Protein AF-A0A935BPC3-F1 (afdb_monomer_lite)

Structure (mmCIF, N/CA/C/O backbone):
data_AF-A0A935BPC3-F1
#
_entry.id   AF-A0A935BPC3-F1
#
loop_
_atom_site.group_PDB
_atom_site.id
_atom_site.type_symbol
_atom_site.label_atom_id
_atom_site.label_alt_id
_atom_site.label_comp_id
_atom_site.label_asym_id
_atom_site.label_entity_id
_atom_site.label_seq_id
_atom_site.pdbx_PDB_ins_code
_atom_site.Cartn_x
_atom_site.Cartn_y
_atom_site.Cartn_z
_atom_site.occupancy
_atom_site.B_iso_or_equiv
_atom_site.auth_seq_id
_atom_site.auth_comp_id
_atom_site.auth_asym_id
_atom_site.auth_atom_id
_atom_site.pdbx_PDB_model_num
ATOM 1 N N . MET A 1 1 ? -0.247 -16.069 -5.437 1.00 43.16 1 MET A N 1
ATOM 2 C CA . MET A 1 1 ? -1.587 -15.829 -4.871 1.00 43.16 1 MET A CA 1
ATOM 3 C C . MET A 1 1 ? -2.119 -14.593 -5.572 1.00 43.16 1 MET A C 1
ATOM 5 O O . MET A 1 1 ? -1.501 -13.547 -5.444 1.00 43.16 1 MET A O 1
ATOM 9 N N . SER A 1 2 ? -3.118 -14.738 -6.438 1.00 53.06 2 SER A N 1
ATOM 10 C CA . SER A 1 2 ? -3.738 -13.618 -7.156 1.00 53.06 2 SER A CA 1
ATOM 11 C C . SER A 1 2 ? -4.738 -12.949 -6.220 1.00 53.06 2 SER A C 1
ATOM 13 O O . SER A 1 2 ? -5.679 -13.598 -5.771 1.00 53.06 2 SER A O 1
ATOM 15 N N . ILE A 1 3 ? -4.478 -11.695 -5.864 1.00 63.28 3 ILE A N 1
ATOM 16 C CA . ILE A 1 3 ? -5.359 -10.892 -5.017 1.00 63.28 3 ILE A CA 1
ATOM 17 C C . ILE A 1 3 ? -6.398 -10.289 -5.959 1.00 63.28 3 ILE A C 1
ATOM 19 O O . ILE A 1 3 ? -6.032 -9.583 -6.900 1.00 63.28 3 ILE A O 1
ATOM 23 N N . GLU A 1 4 ? -7.667 -10.635 -5.769 1.00 66.62 4 GLU A N 1
ATOM 24 C CA . GLU A 1 4 ? -8.757 -10.047 -6.542 1.00 66.62 4 GLU A CA 1
ATOM 25 C C . GLU A 1 4 ? -9.032 -8.656 -5.972 1.00 66.62 4 GLU A C 1
ATOM 27 O O . GLU A 1 4 ? -9.431 -8.540 -4.817 1.00 66.62 4 GLU A O 1
ATOM 32 N N . VAL A 1 5 ? -8.726 -7.617 -6.755 1.00 68.00 5 VAL A N 1
ATOM 33 C CA . VAL A 1 5 ? -8.883 -6.227 -6.320 1.00 68.00 5 VAL A CA 1
ATOM 34 C C . VAL A 1 5 ? -10.310 -5.773 -6.561 1.00 68.00 5 VAL A C 1
ATOM 36 O O . VAL A 1 5 ? -10.743 -5.671 -7.710 1.00 68.00 5 VAL A O 1
ATOM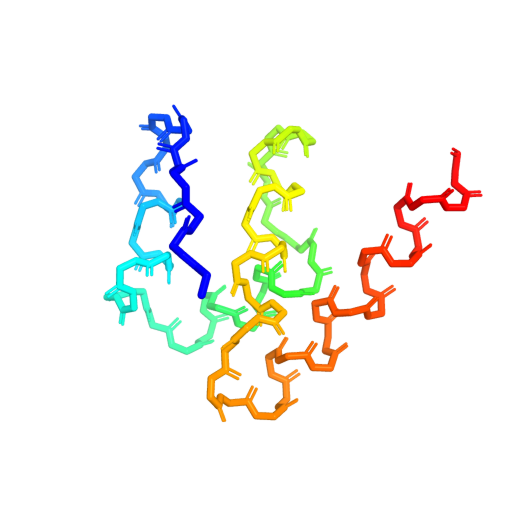 39 N N . VAL A 1 6 ? -11.032 -5.499 -5.479 1.00 74.06 6 VAL A N 1
ATOM 40 C CA . VAL A 1 6 ? -12.430 -5.050 -5.506 1.00 74.06 6 VAL A CA 1
ATOM 41 C C . VAL A 1 6 ? -12.515 -3.533 -5.699 1.00 74.06 6 VAL A C 1
ATOM 43 O O . VAL A 1 6 ? -13.523 -3.030 -6.201 1.00 74.06 6 VAL A O 1
ATOM 46 N N . SER A 1 7 ? -11.460 -2.789 -5.347 1.00 72.62 7 SER A N 1
ATOM 47 C CA . SER A 1 7 ? -11.436 -1.334 -5.487 1.00 72.62 7 SER A CA 1
ATOM 48 C C . SER A 1 7 ? -11.672 -0.863 -6.926 1.00 72.62 7 SER A C 1
ATOM 50 O O . SER A 1 7 ? -10.966 -1.238 -7.865 1.00 72.62 7 SER A O 1
ATOM 52 N N . THR A 1 8 ? -12.619 0.063 -7.102 1.00 80.75 8 THR A N 1
ATOM 53 C CA . THR A 1 8 ? -12.830 0.777 -8.373 1.00 80.75 8 THR A CA 1
ATOM 54 C C . THR A 1 8 ? -11.893 1.976 -8.533 1.00 80.75 8 THR A C 1
ATOM 56 O O . THR A 1 8 ? -12.018 2.734 -9.498 1.00 80.75 8 THR A O 1
ATOM 59 N N . ASN A 1 9 ? -10.980 2.204 -7.582 1.00 81.50 9 ASN A N 1
ATOM 60 C CA . ASN A 1 9 ? -10.080 3.344 -7.616 1.00 81.50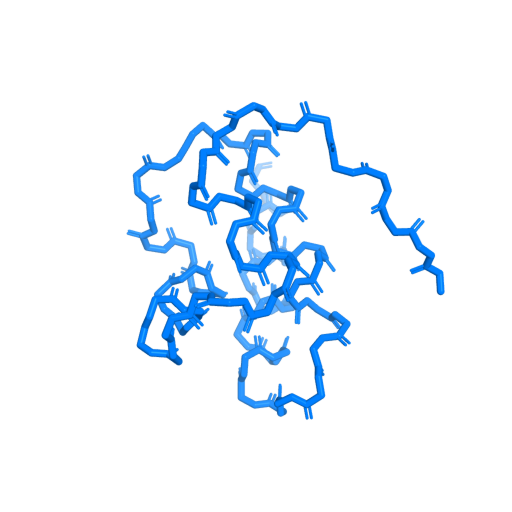 9 ASN A CA 1
ATOM 61 C C . ASN A 1 9 ? -8.990 3.137 -8.688 1.00 81.50 9 ASN A C 1
ATOM 63 O O . ASN A 1 9 ? -8.232 2.163 -8.619 1.00 81.50 9 ASN A O 1
ATOM 67 N N . PRO A 1 10 ? -8.844 4.060 -9.659 1.00 81.88 10 PRO A N 1
ATOM 68 C CA . PRO A 1 10 ? -7.863 3.913 -10.733 1.00 81.88 10 PRO A CA 1
ATOM 69 C C . PRO A 1 10 ? -6.419 3.870 -10.218 1.00 81.88 10 PRO A C 1
ATOM 71 O O . PRO A 1 10 ? -5.569 3.248 -10.849 1.00 81.88 10 PRO A O 1
ATOM 74 N N . VAL A 1 11 ? -6.134 4.486 -9.066 1.00 82.56 11 VAL A N 1
ATOM 75 C CA . VAL A 1 11 ? -4.802 4.467 -8.448 1.00 82.56 11 VAL A CA 1
ATOM 76 C C . VAL A 1 11 ? -4.480 3.084 -7.890 1.00 82.56 11 VAL A C 1
ATOM 78 O O . VAL A 1 11 ? -3.386 2.576 -8.127 1.00 82.56 11 VAL A O 1
ATOM 81 N N . VAL A 1 12 ? -5.432 2.452 -7.195 1.00 85.38 12 VAL A N 1
ATOM 82 C CA . VAL A 1 12 ? -5.259 1.095 -6.646 1.00 85.38 12 VAL A CA 1
ATOM 83 C C . VAL A 1 12 ? -5.026 0.109 -7.783 1.00 85.38 12 VAL A C 1
ATOM 85 O O . VAL A 1 12 ? -4.055 -0.647 -7.760 1.00 85.38 12 VAL A O 1
ATOM 88 N N . LYS A 1 13 ? -5.848 0.200 -8.832 1.00 86.38 13 LYS A N 1
ATOM 89 C CA . LYS A 1 13 ? -5.709 -0.621 -10.033 1.00 86.38 13 LYS A CA 1
ATOM 90 C C . LYS A 1 13 ? -4.346 -0.434 -10.705 1.00 86.38 13 LYS A C 1
ATOM 92 O O . LYS A 1 13 ? -3.661 -1.419 -10.955 1.00 86.38 13 LYS A O 1
ATOM 97 N N . ALA A 1 14 ? -3.904 0.807 -10.916 1.00 86.31 14 ALA A N 1
ATOM 98 C CA . ALA A 1 14 ? -2.612 1.083 -11.544 1.00 86.31 14 ALA A CA 1
ATOM 99 C C . ALA A 1 14 ? -1.425 0.520 -10.743 1.00 86.31 14 ALA A C 1
ATOM 101 O O . ALA A 1 14 ? -0.446 0.042 -11.314 1.00 86.31 14 ALA A O 1
ATOM 102 N N . VAL A 1 15 ? -1.489 0.563 -9.413 1.00 84.75 15 VAL A N 1
ATOM 103 C CA . VAL A 1 15 ? -0.429 0.008 -8.564 1.00 84.75 15 VAL A CA 1
ATOM 104 C C . VAL A 1 15 ? -0.438 -1.519 -8.588 1.00 84.75 15 VAL A C 1
ATOM 106 O O . VAL A 1 15 ? 0.625 -2.119 -8.723 1.00 84.75 15 VAL A O 1
ATOM 109 N N . VAL A 1 16 ? -1.611 -2.147 -8.501 1.00 83.38 16 VAL A N 1
ATOM 110 C CA . VAL A 1 16 ? -1.742 -3.613 -8.525 1.00 83.38 16 VAL A CA 1
ATOM 111 C C . VAL A 1 16 ? -1.326 -4.183 -9.881 1.00 83.38 16 VAL A C 1
ATOM 113 O O . VAL A 1 16 ? -0.639 -5.199 -9.941 1.00 83.38 16 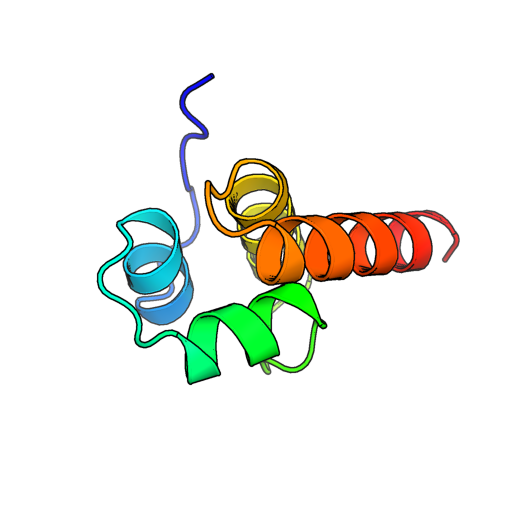VAL A O 1
ATOM 116 N N . GLU A 1 17 ? -1.687 -3.507 -10.970 1.00 84.38 17 GLU A N 1
ATOM 117 C CA . GLU A 1 17 ? -1.274 -3.867 -12.331 1.00 84.38 17 GLU A CA 1
ATOM 118 C C . GLU A 1 17 ? 0.202 -3.535 -12.613 1.00 84.38 17 GLU A C 1
ATOM 120 O O . GLU A 1 17 ? 0.726 -3.889 -13.668 1.00 84.38 17 GLU A O 1
ATOM 125 N N . GLY A 1 18 ? 0.891 -2.850 -11.692 1.00 79.88 18 GLY A N 1
ATOM 126 C CA . GLY A 1 18 ? 2.293 -2.458 -11.837 1.00 79.88 18 GLY A CA 1
ATOM 127 C C . GLY A 1 18 ? 2.539 -1.336 -12.852 1.00 79.88 18 GLY A C 1
ATOM 128 O O . GLY A 1 18 ? 3.687 -1.081 -13.208 1.00 79.88 18 GLY A O 1
ATOM 129 N N . SER A 1 19 ?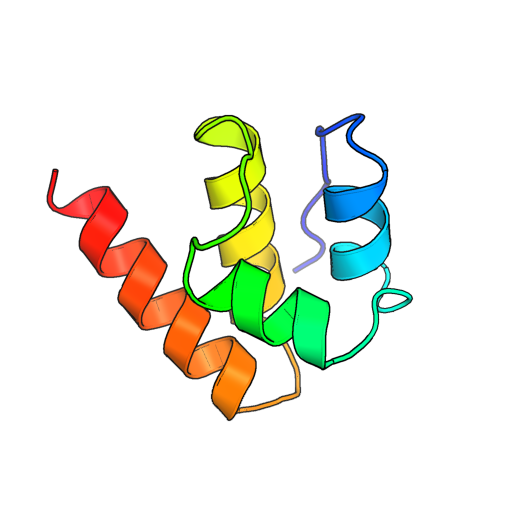 1.489 -0.651 -13.313 1.00 84.50 19 SER A N 1
ATOM 130 C CA . SER A 1 19 ? 1.573 0.479 -14.248 1.00 84.50 19 SER A CA 1
ATOM 131 C C . SER A 1 19 ? 1.808 1.824 -13.548 1.00 84.50 19 SER A C 1
ATOM 133 O O . SER A 1 19 ? 2.192 2.803 -14.191 1.00 84.50 19 SER A O 1
ATOM 135 N N . ALA A 1 20 ? 1.623 1.888 -12.226 1.00 87.50 20 ALA A N 1
ATOM 136 C CA . ALA A 1 20 ? 1.922 3.077 -11.438 1.00 87.50 20 ALA A CA 1
ATOM 137 C C . ALA A 1 20 ? 3.439 3.348 -11.356 1.00 87.50 20 ALA A C 1
ATOM 139 O O . ALA A 1 20 ? 4.229 2.414 -11.192 1.00 87.50 20 ALA A O 1
ATOM 140 N N . PRO A 1 21 ? 3.876 4.621 -11.377 1.00 89.31 21 PRO A N 1
ATOM 141 C CA . PRO A 1 21 ? 5.285 4.964 -11.227 1.00 89.31 21 PRO A CA 1
ATOM 142 C C . PRO A 1 21 ? 5.813 4.568 -9.843 1.00 89.31 21 PRO A C 1
ATOM 144 O O . PRO A 1 21 ? 5.089 4.619 -8.846 1.00 89.31 21 PRO A O 1
ATOM 147 N N . ARG A 1 22 ? 7.108 4.239 -9.755 1.00 89.19 22 ARG A N 1
ATOM 148 C CA . ARG A 1 22 ? 7.751 3.790 -8.505 1.00 89.19 22 ARG A CA 1
ATOM 149 C C . ARG A 1 22 ? 7.525 4.747 -7.331 1.00 89.19 22 ARG A C 1
ATOM 151 O O . ARG A 1 22 ? 7.279 4.293 -6.221 1.00 89.19 22 ARG A O 1
ATOM 158 N N . SER A 1 23 ? 7.570 6.059 -7.562 1.00 90.69 23 SER A N 1
ATOM 159 C CA . SER A 1 23 ? 7.303 7.063 -6.523 1.00 90.69 23 SER A CA 1
ATOM 160 C C . SER A 1 23 ? 5.897 6.934 -5.926 1.00 90.69 23 SER A C 1
ATOM 162 O O . SER A 1 23 ? 5.739 7.044 -4.712 1.00 90.69 23 SER A O 1
ATOM 164 N N . ALA A 1 24 ? 4.890 6.635 -6.752 1.00 89.69 24 ALA A N 1
ATOM 165 C CA . ALA A 1 24 ? 3.526 6.388 -6.295 1.00 89.69 24 ALA A CA 1
ATOM 166 C C . ALA A 1 24 ? 3.417 5.061 -5.532 1.00 89.69 24 ALA A C 1
ATOM 168 O O . ALA A 1 24 ? 2.762 5.016 -4.496 1.00 89.69 24 ALA A O 1
ATOM 169 N N . GLN A 1 25 ? 4.106 4.007 -5.980 1.00 91.88 25 GLN A N 1
ATOM 170 C CA . GLN A 1 25 ? 4.151 2.731 -5.254 1.00 91.88 25 GLN A CA 1
ATOM 171 C C . GLN A 1 25 ? 4.852 2.866 -3.887 1.00 91.88 25 GLN A C 1
ATOM 173 O O . GLN A 1 25 ? 4.427 2.271 -2.896 1.00 91.88 25 GLN A O 1
ATOM 178 N N . LEU A 1 26 ? 5.896 3.694 -3.795 1.00 93.69 26 LEU A N 1
ATOM 179 C CA . LEU A 1 26 ? 6.564 4.013 -2.530 1.00 93.69 26 LEU A CA 1
ATOM 180 C C . LEU A 1 26 ? 5.663 4.821 -1.589 1.00 93.69 26 LEU A C 1
ATOM 182 O O . LEU A 1 26 ? 5.578 4.501 -0.408 1.00 93.69 26 LEU A O 1
ATOM 186 N N . ALA A 1 27 ? 4.946 5.825 -2.095 1.00 92.94 27 ALA A N 1
ATOM 187 C CA . ALA A 1 27 ? 3.962 6.551 -1.293 1.00 92.94 27 ALA A CA 1
ATOM 188 C C . ALA A 1 27 ? 2.828 5.627 -0.810 1.00 92.94 27 ALA A C 1
ATOM 190 O O . ALA A 1 27 ? 2.456 5.662 0.363 1.00 92.94 27 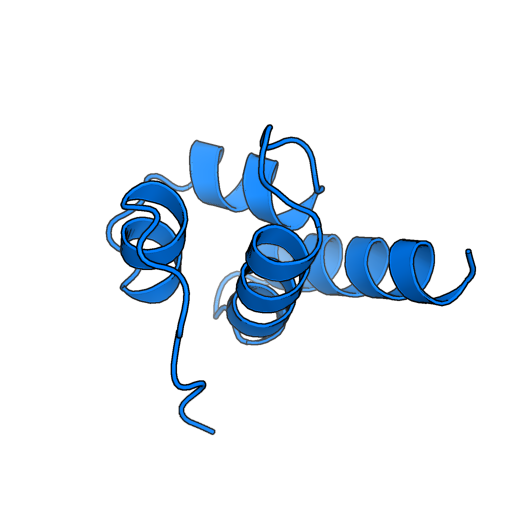ALA A O 1
ATOM 191 N N . ALA A 1 28 ? 2.332 4.754 -1.691 1.00 92.19 28 ALA A N 1
ATOM 192 C CA . ALA A 1 28 ? 1.313 3.754 -1.390 1.00 92.19 28 ALA A CA 1
ATOM 193 C C . ALA A 1 28 ? 1.756 2.773 -0.301 1.00 92.19 28 ALA A C 1
ATOM 195 O O . ALA A 1 28 ? 1.044 2.591 0.682 1.00 92.19 28 ALA A O 1
ATOM 196 N N . SER A 1 29 ? 2.951 2.190 -0.441 1.00 94.38 29 SER A N 1
ATOM 197 C CA . SER A 1 29 ? 3.495 1.231 0.531 1.00 94.38 29 SER A CA 1
ATOM 198 C C . SER A 1 29 ? 3.710 1.830 1.919 1.00 94.38 29 SER A C 1
ATOM 200 O O . SER A 1 29 ? 3.728 1.085 2.888 1.00 94.38 29 SER A O 1
ATOM 202 N N . ARG A 1 30 ? 3.826 3.158 2.034 1.00 94.19 30 ARG A N 1
ATOM 203 C CA . ARG A 1 30 ? 3.941 3.887 3.309 1.00 94.19 30 ARG A CA 1
ATOM 204 C C . ARG A 1 30 ? 2.601 4.378 3.866 1.00 94.19 30 ARG A C 1
ATOM 206 O O . ARG A 1 30 ? 2.584 5.088 4.865 1.00 94.19 30 ARG A O 1
ATOM 213 N N . GLY A 1 31 ? 1.483 4.082 3.200 1.00 92.12 31 GLY A N 1
ATOM 214 C CA . GLY A 1 31 ? 0.167 4.565 3.621 1.00 92.12 31 GLY A CA 1
ATOM 215 C C . GLY A 1 31 ? -0.066 6.063 3.407 1.00 92.12 31 GLY A C 1
ATOM 216 O O . GLY A 1 31 ? -0.954 6.629 4.033 1.00 92.12 31 GLY A O 1
ATOM 217 N N . LEU A 1 32 ? 0.720 6.719 2.544 1.00 92.25 32 LEU A N 1
ATOM 218 C CA . LEU A 1 32 ? 0.666 8.174 2.335 1.00 92.25 32 LEU A CA 1
ATOM 219 C C . LEU A 1 32 ? -0.377 8.612 1.299 1.00 92.25 32 LEU A C 1
ATOM 221 O O . LEU A 1 32 ? -0.555 9.809 1.073 1.00 92.25 32 LEU A O 1
ATOM 225 N N . LEU A 1 33 ? -1.035 7.666 0.626 1.00 87.69 33 LEU A N 1
ATOM 226 C CA . LEU A 1 33 ? -2.067 8.001 -0.347 1.00 87.69 33 LEU A CA 1
ATOM 227 C C . LEU A 1 33 ? -3.386 8.343 0.358 1.00 87.69 33 LEU A C 1
ATOM 229 O O . LEU A 1 33 ? -3.775 7.633 1.285 1.00 87.69 33 LEU A O 1
ATOM 233 N N . PRO A 1 34 ? -4.113 9.375 -0.106 1.00 87.56 34 PRO A N 1
ATOM 234 C CA . PRO A 1 34 ? -5.431 9.718 0.415 1.00 87.56 34 PRO A CA 1
ATOM 235 C C . PRO A 1 34 ? -6.477 8.728 -0.120 1.00 87.56 34 PRO A C 1
ATOM 237 O O . PRO A 1 34 ? -7.260 9.046 -1.014 1.00 87.56 34 PRO A O 1
ATOM 240 N N . LEU A 1 35 ? -6.446 7.499 0.391 1.00 87.06 35 LEU A N 1
ATOM 241 C CA . LEU A 1 35 ? -7.363 6.423 0.031 1.00 87.06 35 LEU A CA 1
ATOM 242 C C . LEU A 1 35 ? -8.262 6.059 1.216 1.00 87.06 35 LEU A C 1
ATOM 244 O O . LEU A 1 35 ? -7.838 6.179 2.370 1.00 87.06 35 LEU A O 1
ATOM 248 N N . PRO A 1 36 ? -9.485 5.570 0.953 1.00 89.38 36 PRO A N 1
ATOM 249 C CA . PRO A 1 36 ? -10.272 4.878 1.963 1.00 89.38 36 PRO A CA 1
ATOM 250 C C . PRO A 1 36 ? -9.464 3.741 2.597 1.00 89.38 36 PRO A C 1
ATOM 252 O O . PRO A 1 36 ? -8.680 3.077 1.923 1.00 89.38 36 PRO A O 1
ATOM 255 N N . GLN A 1 37 ? -9.679 3.480 3.887 1.00 86.62 37 GLN A N 1
ATOM 256 C CA . GLN A 1 37 ? -8.899 2.477 4.620 1.00 86.62 37 GLN A CA 1
ATOM 257 C C . GLN A 1 37 ? -8.981 1.077 3.985 1.00 86.62 37 GLN A C 1
ATOM 259 O O . GLN A 1 37 ? -7.967 0.390 3.908 1.00 86.62 37 GLN A O 1
ATOM 264 N N . ALA A 1 38 ? -10.157 0.674 3.493 1.00 87.69 38 ALA A N 1
ATOM 265 C CA . ALA A 1 38 ? -10.345 -0.613 2.822 1.00 87.69 38 ALA A CA 1
ATOM 266 C C . ALA A 1 38 ? -9.490 -0.730 1.546 1.00 87.69 38 ALA A C 1
ATOM 268 O O . ALA A 1 38 ? -8.741 -1.694 1.395 1.00 87.69 38 ALA A O 1
ATOM 269 N N . ASP A 1 39 ? -9.536 0.295 0.690 1.00 88.81 39 ASP A N 1
ATOM 270 C CA . ASP A 1 39 ? -8.723 0.379 -0.529 1.00 88.81 39 ASP A CA 1
ATOM 271 C C . ASP A 1 39 ? -7.224 0.405 -0.203 1.00 88.81 39 ASP A C 1
ATOM 273 O O . ASP A 1 39 ? -6.411 -0.217 -0.885 1.00 88.81 39 ASP A O 1
ATOM 277 N N . LEU A 1 40 ? -6.843 1.120 0.860 1.00 90.12 40 LEU A N 1
ATOM 278 C CA . LEU A 1 40 ? -5.455 1.204 1.290 1.00 90.12 40 LEU A CA 1
ATOM 279 C C . LEU A 1 40 ? -4.933 -0.149 1.789 1.00 90.12 40 LEU A C 1
ATOM 281 O O . LEU A 1 40 ? -3.812 -0.523 1.461 1.00 90.12 40 LEU A O 1
ATOM 285 N N . LEU A 1 41 ? -5.724 -0.891 2.565 1.00 91.00 41 LEU A N 1
ATOM 286 C CA . LEU A 1 41 ? -5.342 -2.223 3.038 1.00 91.00 41 LEU A CA 1
ATOM 287 C C . LEU A 1 41 ? -5.172 -3.199 1.873 1.00 91.00 41 LEU A C 1
ATOM 289 O O . LEU A 1 41 ? -4.167 -3.904 1.815 1.00 91.00 41 LEU A O 1
ATOM 293 N N . GLU A 1 42 ? -6.108 -3.199 0.926 1.00 89.31 42 GLU A N 1
ATOM 294 C CA . GLU A 1 42 ? -6.025 -4.016 -0.287 1.00 89.31 42 GLU A CA 1
ATOM 295 C C . GLU A 1 42 ? -4.748 -3.707 -1.082 1.00 89.31 42 GLU A C 1
ATOM 297 O O . GLU A 1 42 ? -3.987 -4.609 -1.450 1.00 89.31 42 GLU A O 1
ATOM 302 N N . LEU A 1 43 ? -4.452 -2.418 -1.246 1.00 90.88 43 LEU A N 1
ATOM 303 C CA . LEU A 1 43 ? -3.240 -1.936 -1.891 1.00 90.88 43 LEU A CA 1
ATOM 304 C C . LEU A 1 43 ? -1.968 -2.386 -1.163 1.00 90.88 43 LEU A C 1
ATOM 306 O O . LEU A 1 43 ? -1.027 -2.867 -1.791 1.00 90.88 43 LEU A O 1
ATOM 310 N N . LEU A 1 44 ? -1.925 -2.254 0.161 1.00 92.88 44 LEU A N 1
ATOM 311 C CA . LEU A 1 44 ? -0.772 -2.652 0.963 1.00 92.88 44 LEU A CA 1
ATOM 312 C C . LEU A 1 44 ? -0.544 -4.171 0.928 1.00 92.88 44 LEU A C 1
ATOM 314 O O . LEU A 1 44 ? 0.602 -4.612 0.847 1.00 92.88 44 LEU A O 1
ATOM 318 N N . VAL A 1 45 ? -1.608 -4.981 0.927 1.00 92.19 45 VAL A N 1
ATOM 319 C CA . VAL A 1 45 ? -1.510 -6.443 0.765 1.00 92.19 45 VAL A CA 1
ATOM 320 C C . VAL A 1 45 ? -0.936 -6.802 -0.608 1.00 92.19 45 VAL A C 1
ATOM 322 O O . VAL A 1 45 ? -0.058 -7.665 -0.695 1.00 92.19 45 VAL A O 1
ATOM 325 N N . ALA A 1 46 ? -1.355 -6.104 -1.668 1.00 90.25 46 ALA A N 1
ATOM 326 C CA . ALA A 1 46 ? -0.777 -6.269 -3.001 1.00 90.25 46 ALA A CA 1
ATOM 327 C C . ALA A 1 46 ? 0.712 -5.890 -3.037 1.00 90.25 46 ALA A C 1
ATOM 329 O O . ALA A 1 46 ? 1.546 -6.661 -3.520 1.00 90.25 46 ALA A O 1
ATOM 330 N N . LEU A 1 47 ? 1.072 -4.750 -2.447 1.00 91.88 47 LEU A N 1
ATOM 331 C CA . LEU A 1 47 ? 2.453 -4.265 -2.390 1.00 91.88 47 LEU A CA 1
ATOM 332 C C . LEU A 1 47 ? 3.367 -5.141 -1.521 1.00 91.88 47 LEU A C 1
ATOM 334 O O . LEU A 1 47 ? 4.557 -5.257 -1.813 1.00 91.88 47 LEU A O 1
ATOM 338 N N . ASN A 1 48 ? 2.825 -5.838 -0.522 1.00 92.50 48 ASN A N 1
ATOM 339 C CA . ASN A 1 48 ? 3.559 -6.827 0.271 1.00 92.50 48 ASN A CA 1
ATOM 340 C C . ASN A 1 48 ? 3.977 -8.074 -0.543 1.00 92.50 48 ASN A C 1
ATOM 342 O O . ASN A 1 48 ? 4.804 -8.867 -0.095 1.00 92.50 48 ASN A O 1
ATOM 346 N N . SER A 1 49 ? 3.452 -8.241 -1.758 1.00 89.12 49 SER A N 1
ATOM 347 C CA . SER A 1 49 ? 3.917 -9.250 -2.720 1.00 89.12 49 SER A CA 1
ATOM 348 C C . SER A 1 49 ? 4.805 -8.664 -3.827 1.00 89.12 49 SER A C 1
ATOM 350 O O . SER A 1 49 ? 5.177 -9.383 -4.755 1.00 89.12 49 SER A O 1
ATOM 352 N N . SER A 1 50 ? 5.172 -7.378 -3.749 1.00 87.56 50 SER A N 1
ATOM 353 C CA . SER A 1 50 ? 5.999 -6.715 -4.762 1.00 87.56 50 SER A CA 1
ATOM 354 C C . SER A 1 50 ? 7.385 -7.354 -4.879 1.00 87.56 50 SER A C 1
ATOM 356 O O . SER A 1 50 ? 7.974 -7.805 -3.892 1.00 87.56 50 SER A O 1
ATOM 358 N N . GLN A 1 51 ? 7.935 -7.377 -6.094 1.00 87.62 51 GLN A N 1
ATOM 359 C CA . GLN A 1 51 ? 9.310 -7.821 -6.351 1.00 87.62 51 GLN A CA 1
ATOM 360 C C . GLN A 1 51 ? 10.349 -6.803 -5.856 1.00 87.62 51 GLN A C 1
ATOM 362 O O . GLN A 1 51 ? 11.487 -7.181 -5.586 1.00 87.62 51 GLN A O 1
ATOM 367 N N . ASP A 1 52 ? 9.953 -5.540 -5.690 1.00 90.56 52 ASP A N 1
ATOM 368 C CA . ASP A 1 52 ? 10.797 -4.501 -5.110 1.00 90.56 52 ASP A CA 1
ATOM 369 C C . ASP A 1 52 ? 10.832 -4.659 -3.581 1.00 90.56 52 ASP A C 1
ATOM 371 O O . ASP A 1 52 ? 9.806 -4.573 -2.898 1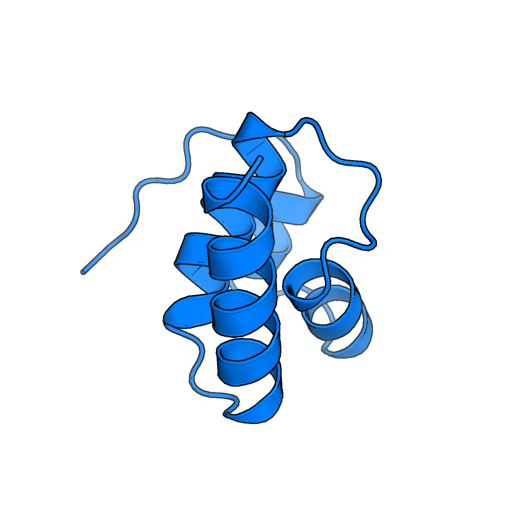.00 90.56 52 ASP A O 1
ATOM 375 N N . GLY A 1 53 ? 12.026 -4.929 -3.047 1.00 93.25 53 GLY A N 1
ATOM 376 C CA . GLY A 1 53 ? 12.224 -5.188 -1.622 1.00 93.25 53 GLY A CA 1
ATOM 377 C C . GLY A 1 53 ? 11.888 -3.995 -0.726 1.00 93.25 53 GLY A C 1
ATOM 378 O O . GLY A 1 53 ? 11.378 -4.201 0.373 1.00 93.25 53 GLY A O 1
ATOM 379 N N . GLU A 1 54 ? 12.112 -2.765 -1.197 1.00 94.81 54 GLU A N 1
ATOM 380 C CA . GLU A 1 54 ? 11.826 -1.543 -0.436 1.00 94.81 54 GLU A CA 1
ATOM 381 C C . GLU A 1 54 ? 10.314 -1.336 -0.305 1.00 94.81 54 GLU A C 1
ATOM 383 O O . GLU A 1 54 ? 9.791 -1.106 0.785 1.00 94.81 54 GLU A O 1
ATOM 388 N N . ILE A 1 55 ? 9.594 -1.477 -1.420 1.00 94.19 55 ILE A N 1
ATOM 389 C CA . ILE A 1 55 ? 8.130 -1.376 -1.459 1.00 94.19 55 ILE A CA 1
ATOM 390 C C . ILE A 1 55 ? 7.499 -2.451 -0.574 1.00 94.19 55 ILE A C 1
ATOM 392 O O . ILE A 1 55 ? 6.590 -2.160 0.204 1.00 94.19 55 ILE A O 1
ATOM 396 N N . ARG A 1 56 ? 8.007 -3.684 -0.663 1.00 95.06 56 ARG A N 1
ATOM 397 C CA . ARG A 1 56 ? 7.528 -4.804 0.147 1.00 95.06 56 ARG A CA 1
ATOM 398 C C . ARG A 1 56 ? 7.696 -4.535 1.640 1.00 95.06 56 ARG A C 1
ATOM 400 O O . ARG A 1 56 ? 6.761 -4.745 2.407 1.00 95.06 56 ARG A O 1
ATOM 407 N N . GLN A 1 57 ? 8.876 -4.065 2.045 1.00 95.94 57 GLN A N 1
ATOM 408 C CA . GLN A 1 57 ? 9.186 -3.788 3.445 1.00 95.94 57 GLN A CA 1
ATOM 409 C C . GLN A 1 57 ? 8.300 -2.673 4.008 1.00 95.94 57 GLN A C 1
ATOM 411 O O . GLN A 1 57 ? 7.647 -2.885 5.028 1.00 95.94 57 GLN A O 1
ATOM 416 N N . ASN A 1 58 ? 8.195 -1.544 3.298 1.00 96.19 58 ASN A N 1
ATOM 417 C CA . ASN A 1 58 ? 7.318 -0.438 3.690 1.00 96.19 58 ASN A CA 1
ATOM 418 C C . ASN A 1 58 ? 5.862 -0.912 3.850 1.00 96.19 58 ASN A C 1
ATOM 420 O O . ASN A 1 58 ? 5.203 -0.578 4.837 1.00 96.19 58 ASN A O 1
ATOM 424 N N . ALA A 1 59 ? 5.367 -1.723 2.907 1.00 95.12 59 ALA A N 1
ATOM 425 C CA . ALA A 1 59 ? 3.998 -2.228 2.939 1.00 95.12 59 ALA A CA 1
ATOM 426 C C . ALA A 1 59 ? 3.753 -3.147 4.144 1.00 95.12 59 ALA A C 1
ATOM 428 O O . ALA A 1 59 ? 2.744 -2.998 4.832 1.00 95.12 59 ALA A O 1
ATOM 429 N N . ALA A 1 60 ? 4.689 -4.051 4.447 1.00 95.12 60 ALA A N 1
ATOM 430 C CA . ALA A 1 60 ? 4.612 -4.932 5.611 1.00 95.12 60 ALA A CA 1
ATOM 431 C C . ALA A 1 60 ? 4.605 -4.156 6.942 1.00 95.12 60 ALA A C 1
ATOM 433 O O . ALA A 1 60 ? 3.825 -4.472 7.844 1.00 95.12 60 ALA A O 1
ATOM 434 N N . GLU A 1 61 ? 5.462 -3.140 7.070 1.00 95.81 61 GLU A N 1
ATOM 435 C CA . GLU A 1 61 ? 5.541 -2.277 8.256 1.00 95.81 61 GLU A CA 1
ATOM 436 C C . GLU A 1 61 ? 4.262 -1.456 8.448 1.00 95.81 61 GLU A C 1
ATOM 438 O O . GLU A 1 61 ? 3.720 -1.369 9.556 1.00 95.81 61 GLU A O 1
ATOM 443 N N . THR A 1 62 ? 3.732 -0.916 7.351 1.00 94.69 62 THR A N 1
ATOM 444 C CA . THR A 1 62 ? 2.490 -0.142 7.359 1.00 94.69 62 THR A CA 1
ATOM 445 C C . THR A 1 62 ? 1.292 -1.027 7.700 1.00 94.69 62 THR A C 1
ATOM 447 O O . THR A 1 62 ? 0.503 -0.657 8.567 1.00 94.69 62 THR A O 1
ATOM 450 N N . LEU A 1 63 ? 1.175 -2.225 7.108 1.00 92.94 63 LEU A N 1
ATOM 451 C CA . LEU A 1 63 ? 0.124 -3.196 7.449 1.00 92.94 63 LEU A CA 1
ATOM 452 C C . LEU A 1 63 ? 0.131 -3.534 8.936 1.00 92.94 63 LEU A C 1
ATOM 454 O O . LEU A 1 63 ? -0.915 -3.508 9.579 1.00 92.94 63 LEU A O 1
ATOM 458 N N . ARG A 1 64 ? 1.314 -3.795 9.500 1.00 92.75 64 ARG A N 1
ATOM 459 C CA . ARG A 1 64 ? 1.452 -4.100 10.927 1.00 92.75 64 ARG A CA 1
ATOM 460 C C . ARG A 1 64 ? 0.980 -2.944 11.806 1.00 92.75 64 ARG A C 1
ATOM 462 O O . ARG A 1 64 ? 0.337 -3.186 12.821 1.00 92.75 64 ARG A O 1
ATOM 469 N N . SER A 1 65 ? 1.275 -1.709 11.404 1.00 89.69 65 SER A N 1
ATOM 470 C CA . SER A 1 65 ? 0.818 -0.510 12.115 1.00 89.69 65 SER A CA 1
ATOM 471 C C . SER A 1 65 ? -0.702 -0.337 12.041 1.00 89.69 65 SER A C 1
ATOM 473 O O . SER A 1 65 ? -1.312 0.048 13.031 1.00 89.69 65 SER A O 1
ATOM 475 N N . GLN A 1 66 ? -1.325 -0.673 10.907 1.00 83.12 66 GLN A N 1
ATOM 476 C CA . GLN A 1 66 ? -2.784 -0.610 10.731 1.00 83.12 66 GLN A CA 1
ATOM 477 C C . GLN A 1 66 ? -3.531 -1.697 11.523 1.00 83.12 66 GLN A C 1
ATOM 479 O O . GLN A 1 66 ? -4.661 -1.477 11.937 1.00 83.12 66 GLN A O 1
ATOM 484 N N . GLN A 1 67 ? -2.919 -2.866 11.747 1.00 73.44 67 GLN A N 1
ATOM 485 C CA . GLN A 1 67 ? -3.511 -3.953 12.545 1.00 73.44 67 GLN A CA 1
ATOM 486 C C . GLN A 1 67 ? -3.392 -3.745 14.061 1.00 73.44 67 GLN A C 1
ATOM 488 O O . GLN A 1 67 ? -4.064 -4.435 14.824 1.00 73.44 67 GLN A O 1
ATOM 493 N N . ALA A 1 68 ? -2.505 -2.851 14.500 1.00 67.31 68 ALA A N 1
ATOM 494 C CA . ALA A 1 68 ? -2.282 -2.546 15.911 1.00 67.31 68 ALA A CA 1
ATOM 495 C C . ALA A 1 68 ? -3.206 -1.434 16.454 1.00 67.31 68 ALA A C 1
ATOM 497 O O . ALA A 1 68 ? -3.050 -1.050 17.615 1.00 67.31 68 ALA A O 1
ATOM 498 N N . GLY A 1 69 ? -4.109 -0.903 15.619 1.00 52.03 69 GLY A N 1
ATOM 499 C CA . GLY A 1 69 ? -5.046 0.180 15.939 1.00 52.03 69 GLY A CA 1
ATOM 500 C C . GLY A 1 69 ? -6.465 -0.286 16.218 1.00 52.03 69 GLY A C 1
ATOM 501 O O . GLY A 1 69 ? -6.855 -1.358 15.706 1.00 52.03 69 GLY A O 1
#

Sequence (69 aa):
MSIEVVSTNPVVKAVVEGSAPRSAQLAASRGLLPLPQADLLELLVALNSSQDGEIRQNAAETLRSQQAG

Radius of gyration: 10.62 Å; chains: 1; bounding box: 25×26×30 Å

Secondary structure (DSSP, 8-state):
---------HHHHHHHTT-S-HHHHHHHHTT-S---HHHHHHHHHHHTT-SSHHHHHHHHHHHHHHHT-

pLDDT: mean 85.86, std 10.74, range [43.16, 96.19]

Foldseek 3Di:
DDQDQPDPDVLLVCVLVVVDDPVSLLCLLQVNDPDDPVSSLSSLVSQCPDPDPNSVVSSVVNNVVVVVD